Protein AF-A0A973W3F4-F1 (afdb_monomer_lite)

Structure (mmCIF, N/CA/C/O backbone):
data_AF-A0A973W3F4-F1
#
_entry.id   AF-A0A973W3F4-F1
#
loop_
_atom_site.group_PDB
_atom_site.id
_atom_site.type_symbol
_atom_site.label_atom_id
_atom_site.label_alt_id
_atom_site.label_comp_id
_atom_site.label_asym_id
_atom_site.label_entity_id
_atom_site.label_seq_id
_atom_site.pdbx_PDB_ins_code
_atom_site.Cartn_x
_atom_site.Cartn_y
_atom_site.Cartn_z
_atom_site.occupancy
_atom_site.B_iso_or_equiv
_atom_site.auth_seq_id
_atom_site.auth_comp_id
_atom_site.auth_asym_id
_atom_site.auth_atom_id
_atom_site.pdbx_PDB_model_num
ATOM 1 N N . MET A 1 1 ? 11.267 14.395 21.244 1.00 38.66 1 MET A N 1
ATOM 2 C CA . MET A 1 1 ? 10.637 13.075 21.033 1.00 38.66 1 MET A CA 1
ATOM 3 C C . MET A 1 1 ? 11.105 12.544 19.692 1.00 38.66 1 MET A C 1
ATOM 5 O O . MET A 1 1 ? 10.853 13.177 18.675 1.00 38.66 1 MET A O 1
ATOM 9 N N . THR A 1 2 ? 11.865 11.454 19.685 1.00 38.84 2 THR A N 1
ATOM 10 C CA . THR A 1 2 ? 12.251 10.754 18.456 1.00 38.84 2 THR A CA 1
ATOM 11 C C . THR A 1 2 ? 11.019 10.034 17.923 1.00 38.84 2 THR A C 1
ATOM 13 O O . THR A 1 2 ? 10.598 9.032 18.487 1.00 38.84 2 THR A O 1
ATOM 16 N N . SER A 1 3 ? 10.396 10.586 16.880 1.00 43.78 3 SER A N 1
ATOM 17 C CA . SER A 1 3 ? 9.290 9.931 16.178 1.00 43.78 3 SER A CA 1
ATOM 18 C C . SER A 1 3 ? 9.815 8.646 15.529 1.00 43.78 3 SER A C 1
ATOM 20 O O . SER A 1 3 ? 10.545 8.691 14.527 1.00 43.78 3 SER A O 1
ATOM 22 N N . GLU A 1 4 ? 9.477 7.511 16.145 1.00 57.16 4 GLU A N 1
ATOM 23 C CA . GLU A 1 4 ? 9.524 6.201 15.499 1.00 57.16 4 GLU A CA 1
ATOM 24 C C . GLU A 1 4 ? 8.616 6.212 14.263 1.00 57.16 4 GLU A C 1
ATOM 26 O O . GLU A 1 4 ? 7.648 6.978 14.183 1.00 57.16 4 GLU A O 1
ATOM 31 N N . ALA A 1 5 ? 8.962 5.387 13.273 1.00 58.72 5 ALA A N 1
ATOM 32 C CA . ALA A 1 5 ? 8.079 5.137 12.147 1.00 58.72 5 ALA A CA 1
ATOM 33 C C . ALA A 1 5 ? 6.786 4.505 12.684 1.00 58.72 5 ALA A C 1
ATOM 35 O O . ALA A 1 5 ? 6.847 3.573 13.488 1.00 58.72 5 ALA A O 1
ATOM 36 N N . PRO A 1 6 ? 5.615 5.004 12.277 1.00 63.16 6 PRO A N 1
ATOM 37 C CA . PRO A 1 6 ? 4.374 4.654 12.955 1.00 63.16 6 PRO A CA 1
ATOM 38 C C . PRO A 1 6 ? 3.785 3.315 12.463 1.00 63.16 6 PRO A C 1
ATOM 40 O O . PRO A 1 6 ? 2.779 2.833 12.977 1.00 63.16 6 PRO A O 1
ATOM 43 N N . ILE A 1 7 ? 4.449 2.704 11.477 1.00 71.50 7 ILE A N 1
ATOM 44 C CA . ILE A 1 7 ? 4.230 1.343 10.995 1.00 71.50 7 ILE A CA 1
ATOM 45 C C . ILE A 1 7 ? 5.590 0.662 11.063 1.00 71.50 7 ILE A C 1
ATOM 47 O O . ILE A 1 7 ? 6.565 1.186 10.519 1.00 71.50 7 ILE A O 1
ATOM 51 N N . LYS A 1 8 ? 5.665 -0.469 11.760 1.00 72.56 8 LYS A N 1
ATOM 52 C CA . LYS A 1 8 ? 6.925 -1.183 11.984 1.00 72.56 8 LYS A CA 1
ATOM 53 C C . LYS A 1 8 ? 6.739 -2.687 11.927 1.00 72.56 8 LYS A C 1
ATOM 55 O O . LYS A 1 8 ? 5.655 -3.194 12.197 1.00 72.56 8 LYS A O 1
ATOM 60 N N . TRP A 1 9 ? 7.812 -3.393 11.594 1.00 67.19 9 TRP A N 1
ATOM 61 C CA . TRP A 1 9 ? 7.864 -4.842 11.722 1.00 67.19 9 TRP A CA 1
ATOM 62 C C . TRP A 1 9 ? 8.151 -5.212 13.183 1.00 67.19 9 TRP A C 1
ATOM 64 O O . TRP A 1 9 ? 9.147 -4.760 13.747 1.00 67.19 9 TRP A O 1
ATOM 74 N N . GLY A 1 10 ? 7.264 -5.987 13.803 1.00 69.19 10 GLY A N 1
ATOM 75 C CA . GLY A 1 10 ? 7.420 -6.545 15.146 1.00 69.19 10 GLY A CA 1
ATOM 76 C C . GLY A 1 10 ? 7.483 -8.075 15.129 1.00 69.19 10 GLY A C 1
ATOM 77 O O . GLY A 1 10 ? 7.451 -8.701 14.070 1.00 69.19 10 GLY A O 1
ATOM 78 N N . ASP A 1 11 ? 7.531 -8.685 16.314 1.00 71.06 11 ASP A N 1
ATOM 79 C CA . ASP A 1 11 ? 7.747 -10.134 16.483 1.00 71.06 11 ASP A CA 1
ATOM 80 C C . ASP A 1 11 ? 6.671 -11.012 15.818 1.00 71.06 11 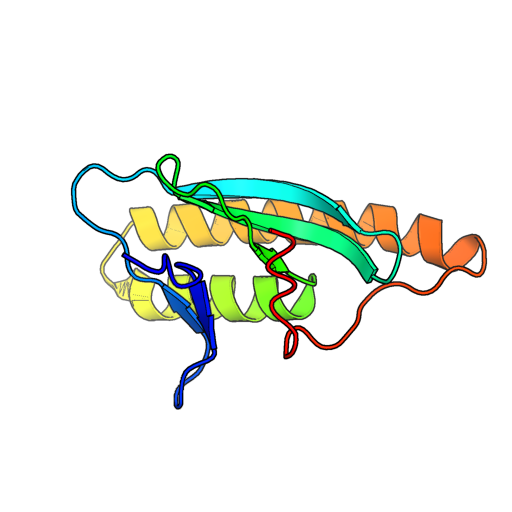ASP A C 1
ATOM 82 O O . ASP A 1 11 ? 6.937 -12.153 15.444 1.00 71.06 11 ASP A O 1
ATOM 86 N N . ALA A 1 12 ? 5.459 -10.477 15.640 1.00 63.25 12 ALA A N 1
ATOM 87 C CA . ALA A 1 12 ? 4.318 -11.168 15.037 1.00 63.25 12 ALA A CA 1
ATOM 88 C C . ALA A 1 12 ? 3.947 -10.650 13.630 1.00 63.25 12 ALA A C 1
ATOM 90 O O . ALA A 1 12 ? 2.912 -11.038 13.091 1.00 63.25 12 ALA A O 1
ATOM 91 N N . GLY A 1 13 ? 4.772 -9.783 13.030 1.00 67.00 13 GLY A N 1
ATOM 92 C CA . GLY A 1 13 ? 4.516 -9.156 11.729 1.00 67.00 13 GLY A CA 1
ATOM 93 C C . GLY A 1 13 ? 4.377 -7.637 11.809 1.00 67.00 13 GLY A C 1
ATOM 94 O O . GLY A 1 13 ? 4.877 -6.998 12.735 1.00 67.00 13 GLY A O 1
ATOM 95 N N . TRP A 1 14 ? 3.721 -7.036 10.815 1.00 71.56 14 TRP A N 1
ATOM 96 C CA . TRP A 1 14 ? 3.507 -5.590 10.776 1.00 71.56 14 TRP A CA 1
ATOM 97 C C . TRP A 1 14 ? 2.585 -5.124 11.904 1.00 71.56 14 TRP A C 1
ATOM 99 O O . TRP A 1 14 ? 1.467 -5.610 12.046 1.00 71.56 14 TRP A O 1
ATOM 109 N N . VAL A 1 15 ? 3.048 -4.139 12.668 1.00 69.75 15 VAL A N 1
ATOM 110 C CA . VAL A 1 15 ? 2.292 -3.480 13.732 1.00 69.75 15 VAL A CA 1
ATOM 111 C C . VAL A 1 15 ? 2.006 -2.045 13.311 1.00 69.75 15 VAL A C 1
ATOM 113 O O . VAL A 1 15 ? 2.920 -1.290 12.963 1.00 69.75 15 VAL A O 1
ATOM 116 N N . ILE A 1 16 ? 0.728 -1.674 13.365 1.00 74.50 16 ILE A N 1
ATOM 117 C CA . ILE A 1 16 ? 0.230 -0.336 13.048 1.00 74.50 16 ILE A CA 1
ATOM 118 C C . ILE A 1 16 ? -0.417 0.220 14.311 1.00 74.50 16 ILE A C 1
ATOM 120 O O . ILE A 1 16 ? -1.367 -0.361 14.830 1.00 74.50 16 ILE A O 1
ATOM 124 N N . HIS A 1 17 ? 0.103 1.337 14.813 1.00 70.94 17 HIS A N 1
ATOM 125 C CA . HIS A 1 17 ? -0.490 2.036 15.947 1.00 70.94 17 HIS A CA 1
ATOM 126 C C . HIS A 1 17 ? -1.162 3.317 15.456 1.00 70.94 17 HIS A C 1
ATOM 128 O O . HIS A 1 17 ? -0.486 4.181 14.903 1.00 70.94 17 HIS A O 1
ATOM 134 N N . ILE A 1 18 ? -2.481 3.420 15.644 1.00 72.81 18 ILE A N 1
ATOM 135 C CA . ILE A 1 18 ? -3.282 4.592 15.270 1.00 72.81 18 ILE A CA 1
ATOM 136 C C . ILE A 1 18 ? -3.747 5.274 16.557 1.00 72.81 18 ILE A C 1
ATOM 138 O O . ILE A 1 18 ? -4.529 4.692 17.310 1.00 72.81 18 ILE A O 1
ATOM 142 N N . GLU A 1 19 ? -3.282 6.494 16.822 1.00 71.56 19 GLU A N 1
ATOM 143 C CA . GLU A 1 19 ? -3.814 7.286 17.935 1.00 71.56 19 GLU A CA 1
ATOM 144 C C . GLU A 1 19 ? -5.162 7.928 17.551 1.00 71.56 19 GLU A C 1
ATOM 146 O O . GLU A 1 19 ? -5.378 8.257 16.378 1.00 71.56 19 GLU A O 1
ATOM 151 N N . PRO A 1 20 ? -6.077 8.163 18.513 1.00 75.69 20 PRO A N 1
ATOM 152 C CA . PRO A 1 20 ? -7.334 8.855 18.242 1.00 75.69 20 PRO A CA 1
ATOM 153 C C . PRO A 1 20 ? -7.127 10.208 17.543 1.00 75.69 20 PRO A C 1
ATOM 155 O O . PRO A 1 20 ? -6.305 11.019 17.967 1.00 75.69 20 PRO A O 1
ATOM 158 N N . GLY A 1 21 ? -7.903 10.463 16.485 1.00 75.62 21 GLY A N 1
ATOM 159 C CA . GLY A 1 21 ? -7.835 11.706 15.707 1.00 75.62 21 GLY A CA 1
ATOM 160 C C . GLY A 1 21 ? -6.736 11.745 14.640 1.00 75.62 21 GLY A C 1
ATOM 161 O O . GLY A 1 21 ? -6.577 12.772 13.982 1.00 75.62 21 GLY A O 1
ATOM 162 N N . GLN A 1 22 ? -5.986 10.657 14.445 1.00 75.94 22 GLN A N 1
ATOM 163 C CA . GLN A 1 22 ? -5.055 10.527 13.326 1.00 75.94 22 GLN A CA 1
ATOM 164 C C . GLN A 1 22 ? -5.737 9.900 12.111 1.00 75.94 22 GLN A C 1
ATOM 166 O O . GLN A 1 22 ? -6.501 8.945 12.228 1.00 75.94 22 GLN A O 1
ATOM 171 N N . GLU A 1 23 ? -5.411 10.413 10.928 1.00 80.50 23 GLU A N 1
ATOM 172 C CA . GLU A 1 23 ? -5.862 9.839 9.663 1.00 80.50 23 GLU A CA 1
ATOM 173 C C . GLU A 1 23 ? -4.735 9.006 9.068 1.00 80.50 23 GLU A C 1
ATOM 175 O O . GLU A 1 23 ? -3.591 9.466 8.999 1.00 80.50 23 GLU A O 1
ATOM 180 N N . LEU A 1 24 ? -5.046 7.791 8.622 1.00 81.44 24 LEU A N 1
ATOM 181 C CA . LEU A 1 24 ? -4.117 6.979 7.847 1.00 81.44 24 LEU A CA 1
ATOM 182 C C . LEU A 1 24 ? -4.302 7.284 6.357 1.00 81.44 24 LEU A C 1
ATOM 184 O O . LEU A 1 24 ? -5.361 7.049 5.784 1.00 81.44 24 LEU A O 1
ATOM 188 N N . VAL A 1 25 ? -3.247 7.787 5.729 1.00 83.81 25 VAL A N 1
ATOM 189 C CA . VAL A 1 25 ? -3.161 8.056 4.296 1.00 83.81 25 VAL A CA 1
ATOM 190 C C . VAL A 1 25 ? -2.561 6.840 3.597 1.00 83.81 25 VAL A C 1
ATOM 192 O O . VAL A 1 25 ? -1.468 6.387 3.951 1.00 83.81 25 VAL A O 1
ATOM 195 N N . CYS A 1 26 ? -3.264 6.355 2.574 1.00 89.62 26 CYS A N 1
ATOM 196 C CA . CYS A 1 26 ? -2.804 5.315 1.663 1.00 89.62 26 CYS A CA 1
ATOM 197 C C . CYS A 1 26 ? -2.534 5.916 0.279 1.00 89.62 26 CYS A C 1
ATOM 199 O O . CYS A 1 26 ? -3.329 6.703 -0.236 1.00 89.62 26 CYS A O 1
ATOM 201 N N . GLY A 1 27 ? -1.404 5.565 -0.325 1.00 91.44 27 GLY A N 1
ATOM 202 C CA . GLY A 1 27 ? -1.024 6.061 -1.640 1.00 91.44 27 GLY A CA 1
ATOM 203 C C . GLY A 1 27 ? 0.113 5.261 -2.250 1.00 91.44 27 GLY A C 1
ATOM 204 O O . GLY A 1 27 ? 0.311 4.089 -1.941 1.00 91.44 27 GLY A O 1
ATOM 205 N N . ARG A 1 28 ? 0.881 5.914 -3.120 1.00 91.25 28 ARG A N 1
ATOM 206 C CA . ARG A 1 28 ? 1.992 5.304 -3.851 1.00 91.25 28 ARG A CA 1
ATOM 207 C C . ARG A 1 28 ? 3.113 6.301 -4.079 1.00 91.25 28 ARG A C 1
ATOM 209 O O . ARG A 1 28 ? 2.871 7.507 -4.138 1.00 91.25 28 ARG A O 1
ATOM 216 N N . VAL A 1 29 ? 4.321 5.790 -4.249 1.00 89.94 29 VAL A N 1
ATOM 217 C CA . VAL A 1 29 ? 5.501 6.581 -4.590 1.00 89.94 29 VAL A CA 1
ATOM 218 C C . VAL A 1 29 ? 6.456 5.773 -5.447 1.00 89.94 29 VAL A C 1
ATOM 220 O O . VAL A 1 29 ? 6.484 4.554 -5.369 1.00 89.94 29 VAL A O 1
ATOM 223 N N . PHE A 1 30 ? 7.245 6.462 -6.256 1.00 89.00 30 PHE A N 1
ATOM 224 C CA . PHE A 1 30 ? 8.436 5.905 -6.860 1.00 89.00 30 PHE A CA 1
ATOM 225 C C . PHE A 1 30 ? 9.631 5.999 -5.899 1.00 89.00 30 PHE A C 1
ATOM 227 O O . PHE A 1 30 ? 9.912 7.065 -5.351 1.00 89.00 30 PHE A O 1
ATOM 234 N N . ASP A 1 31 ? 10.325 4.883 -5.726 1.00 86.06 31 ASP A N 1
ATOM 235 C CA . ASP A 1 31 ? 11.601 4.732 -5.040 1.00 86.06 31 ASP A CA 1
ATOM 236 C C . ASP A 1 31 ? 12.638 4.281 -6.076 1.00 86.06 31 ASP A C 1
ATOM 238 O O . ASP A 1 31 ? 12.440 3.293 -6.780 1.00 86.06 31 ASP A O 1
ATOM 242 N N . GLU A 1 32 ? 13.748 5.004 -6.200 1.00 80.88 32 GLU A N 1
ATOM 243 C CA . GLU A 1 32 ? 14.733 4.749 -7.261 1.00 80.88 32 GLU A CA 1
ATOM 244 C C . GLU A 1 32 ? 15.413 3.375 -7.158 1.00 80.88 32 GLU A C 1
ATOM 246 O O . GLU A 1 32 ? 15.899 2.856 -8.164 1.00 80.88 32 GLU A O 1
ATOM 251 N N . LEU A 1 33 ? 15.450 2.782 -5.962 1.00 80.38 33 LEU A N 1
ATOM 252 C CA . LEU A 1 33 ? 16.075 1.485 -5.709 1.00 80.38 33 LEU A CA 1
ATOM 253 C C . LEU A 1 33 ? 15.075 0.332 -5.818 1.00 80.38 33 LEU A C 1
ATOM 255 O O . LEU A 1 33 ? 15.471 -0.779 -6.169 1.00 80.38 33 LEU A O 1
ATOM 259 N N . ARG A 1 34 ? 13.803 0.587 -5.495 1.00 81.19 34 ARG A N 1
ATOM 260 C CA . ARG A 1 34 ? 12.762 -0.445 -5.347 1.00 81.19 34 ARG A CA 1
ATOM 261 C C . ARG A 1 34 ? 11.646 -0.369 -6.391 1.00 81.19 34 ARG A C 1
ATOM 263 O O . ARG A 1 34 ? 10.825 -1.280 -6.467 1.00 81.19 34 ARG A O 1
ATOM 270 N N . GLY A 1 35 ? 11.607 0.685 -7.201 1.00 88.62 35 GLY A N 1
ATOM 271 C CA . GLY A 1 35 ? 10.520 0.958 -8.136 1.00 88.62 35 GLY A CA 1
ATOM 272 C C . GLY A 1 35 ? 9.311 1.607 -7.456 1.00 88.62 35 GLY A C 1
ATOM 273 O O . GLY A 1 35 ? 9.431 2.353 -6.487 1.00 88.62 35 GLY A O 1
ATOM 274 N N . TYR A 1 36 ? 8.119 1.364 -7.986 1.00 92.38 36 TYR A N 1
ATOM 275 C CA . TYR A 1 36 ? 6.873 1.869 -7.422 1.00 92.38 36 TYR A CA 1
ATOM 276 C C . TYR A 1 36 ? 6.467 1.070 -6.176 1.00 92.38 36 TYR A C 1
ATOM 278 O O . TYR A 1 36 ? 6.305 -0.149 -6.217 1.00 92.38 36 TYR A O 1
ATOM 286 N N . CYS A 1 37 ? 6.268 1.791 -5.078 1.00 91.56 37 CYS A N 1
ATOM 287 C CA . CYS A 1 37 ? 5.965 1.289 -3.745 1.00 91.56 37 CYS A CA 1
ATOM 288 C C . CYS A 1 37 ? 4.622 1.841 -3.249 1.00 91.56 37 CYS A C 1
ATOM 290 O O . CYS A 1 37 ? 4.213 2.951 -3.606 1.00 91.56 37 CYS A O 1
ATOM 292 N N . VAL A 1 38 ? 3.968 1.099 -2.356 1.00 91.88 38 VAL A N 1
ATOM 293 C CA . VAL A 1 38 ? 2.781 1.565 -1.630 1.00 91.88 38 VAL A CA 1
ATOM 294 C C . VAL A 1 38 ? 3.229 2.445 -0.469 1.00 91.88 38 VAL A C 1
ATOM 296 O O . VAL A 1 38 ? 4.188 2.130 0.231 1.00 91.88 38 VAL A O 1
ATOM 299 N N . VAL A 1 39 ? 2.531 3.555 -0.243 1.00 89.62 39 VAL A N 1
ATOM 300 C CA . VAL A 1 39 ? 2.792 4.443 0.892 1.00 89.62 39 VAL A CA 1
ATOM 301 C C . VAL A 1 39 ? 1.681 4.310 1.913 1.00 89.62 39 VAL A C 1
ATOM 303 O O . VAL A 1 39 ? 0.511 4.494 1.582 1.00 89.62 39 VAL A O 1
ATOM 306 N N . LEU A 1 40 ? 2.069 4.067 3.163 1.00 86.25 40 LEU A N 1
ATOM 307 C CA . LEU A 1 40 ? 1.195 4.190 4.325 1.00 86.25 40 LEU A CA 1
ATOM 308 C C . LEU A 1 40 ? 1.784 5.201 5.310 1.00 86.25 40 LEU A C 1
ATOM 310 O O . LEU A 1 40 ? 2.933 5.076 5.751 1.00 86.25 40 LEU A O 1
ATOM 314 N N . LYS A 1 41 ? 1.003 6.232 5.640 1.00 82.56 41 LYS A N 1
ATOM 315 C CA . LYS A 1 41 ? 1.461 7.374 6.439 1.00 82.56 41 LYS A CA 1
ATOM 316 C C . LYS A 1 41 ? 0.324 7.949 7.280 1.00 82.56 41 LYS A C 1
ATOM 318 O O . LYS A 1 41 ? -0.750 8.175 6.750 1.00 82.56 41 LYS A O 1
ATOM 323 N N . PHE A 1 42 ? 0.570 8.296 8.543 1.00 80.69 42 PHE A N 1
ATOM 324 C CA . PHE A 1 42 ? -0.387 9.121 9.291 1.00 80.69 42 PHE A CA 1
ATOM 325 C C . PHE A 1 42 ? -0.288 10.593 8.898 1.00 80.69 42 PHE A C 1
ATOM 327 O O . PHE A 1 42 ? 0.819 11.104 8.711 1.00 80.69 42 PHE A O 1
ATOM 334 N N . SER A 1 43 ? -1.423 11.290 8.835 1.00 74.12 43 SER A N 1
ATOM 335 C CA . SER A 1 43 ? -1.506 12.720 8.500 1.00 74.12 43 SER A CA 1
ATOM 336 C C . SER A 1 43 ? -0.601 13.596 9.375 1.00 74.12 43 SER A C 1
ATOM 338 O O . SER A 1 43 ? -0.022 14.573 8.901 1.00 74.12 43 SER A O 1
ATOM 340 N N . THR A 1 44 ? -0.406 13.201 10.632 1.00 73.12 44 THR A N 1
ATOM 341 C CA . THR A 1 44 ? 0.446 13.878 11.620 1.00 73.12 44 THR A CA 1
ATOM 342 C C . THR A 1 44 ? 1.930 13.516 11.510 1.00 73.12 44 THR A C 1
ATOM 344 O O . THR A 1 44 ? 2.782 14.214 12.067 1.00 73.12 44 THR A O 1
ATOM 347 N N . SER A 1 45 ? 2.278 12.435 10.805 1.00 72.81 45 SER A N 1
ATOM 348 C CA . SER A 1 45 ? 3.661 11.981 10.701 1.00 72.81 45 SER A CA 1
ATOM 349 C C . SER A 1 45 ? 4.449 12.830 9.706 1.00 72.81 45 SER A C 1
ATOM 351 O O . SER A 1 45 ? 3.994 13.134 8.604 1.00 72.81 45 SER A O 1
ATOM 353 N N . ARG A 1 46 ? 5.684 13.198 10.060 1.00 68.69 46 ARG A N 1
ATOM 354 C CA . ARG A 1 46 ? 6.623 13.805 9.098 1.00 68.69 46 ARG A CA 1
ATOM 355 C C . ARG A 1 46 ? 7.264 12.754 8.196 1.00 68.69 46 ARG A C 1
ATOM 357 O O . ARG A 1 46 ? 7.552 13.044 7.041 1.00 68.69 46 ARG A O 1
ATOM 364 N N . LYS A 1 47 ? 7.431 11.537 8.718 1.00 67.75 47 LYS A N 1
ATOM 365 C CA . LYS A 1 47 ? 8.003 10.397 8.002 1.00 67.75 47 LYS A CA 1
ATOM 366 C C . LYS A 1 47 ? 6.914 9.646 7.241 1.00 67.75 47 LYS A C 1
ATOM 368 O O . LYS A 1 47 ? 5.721 9.803 7.489 1.00 67.75 47 LYS A O 1
ATOM 373 N N . TRP A 1 48 ? 7.345 8.837 6.295 1.00 68.31 48 TRP A N 1
ATOM 374 C CA . TRP A 1 48 ? 6.503 8.054 5.409 1.00 68.31 48 TRP A CA 1
ATOM 375 C C . TRP A 1 48 ? 7.127 6.676 5.248 1.00 68.31 48 TRP A C 1
ATOM 377 O O . TRP A 1 48 ? 8.351 6.555 5.260 1.00 68.31 48 TRP A O 1
ATOM 387 N N . ASN A 1 49 ? 6.288 5.649 5.138 1.00 74.56 49 ASN A N 1
ATOM 388 C CA . ASN A 1 49 ? 6.746 4.291 4.881 1.00 74.56 49 ASN A CA 1
ATOM 389 C C . ASN A 1 49 ? 6.468 3.980 3.416 1.00 74.56 49 ASN A C 1
ATOM 391 O O . ASN A 1 49 ? 5.307 3.836 3.037 1.00 74.56 49 ASN A O 1
ATOM 395 N N . ALA A 1 50 ? 7.525 3.920 2.607 1.00 83.06 50 ALA A N 1
ATOM 396 C CA . ALA A 1 50 ? 7.469 3.333 1.276 1.00 83.06 50 ALA A CA 1
ATOM 397 C C . ALA A 1 50 ? 7.676 1.823 1.424 1.00 83.06 50 ALA A C 1
ATOM 399 O O . ALA A 1 50 ? 8.752 1.379 1.833 1.00 83.06 50 ALA A O 1
ATOM 400 N N . LEU A 1 51 ? 6.619 1.070 1.152 1.00 86.69 51 LEU A N 1
ATOM 401 C CA . LEU A 1 51 ? 6.526 -0.373 1.316 1.00 86.6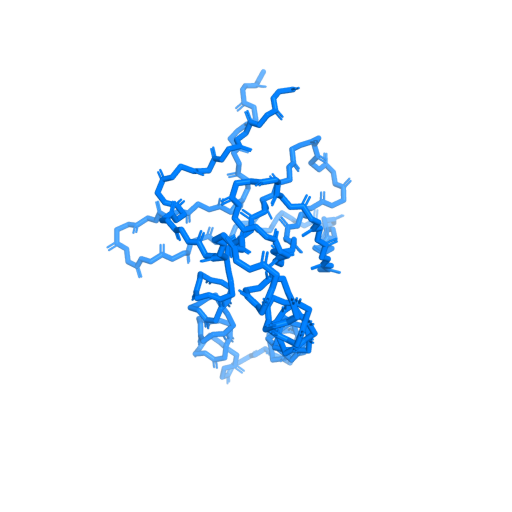9 51 LEU A CA 1
ATOM 402 C C . LEU A 1 51 ? 6.536 -1.024 -0.061 1.00 86.69 51 LEU A C 1
ATOM 404 O O . LEU A 1 51 ? 5.805 -0.584 -0.955 1.00 86.69 51 LEU A O 1
ATOM 408 N N . THR A 1 52 ? 7.305 -2.096 -0.231 1.00 88.88 52 THR A N 1
ATOM 409 C CA . THR A 1 52 ? 7.140 -2.925 -1.429 1.00 88.88 52 THR A CA 1
ATOM 410 C C . THR A 1 52 ? 5.724 -3.500 -1.508 1.00 88.88 52 THR A C 1
ATOM 412 O O . THR A 1 52 ? 4.981 -3.550 -0.520 1.00 88.88 52 THR A O 1
ATOM 415 N N . THR A 1 53 ? 5.334 -3.951 -2.698 1.00 91.38 53 THR A N 1
ATOM 416 C CA . THR A 1 53 ? 4.032 -4.588 -2.927 1.00 91.38 53 THR A CA 1
ATOM 417 C C . THR A 1 53 ? 3.844 -5.831 -2.050 1.00 91.38 53 THR A C 1
ATOM 419 O O . THR A 1 53 ? 2.742 -6.053 -1.548 1.00 91.38 53 THR A O 1
ATOM 422 N N . ASP A 1 54 ? 4.913 -6.575 -1.752 1.00 88.94 54 ASP A N 1
ATOM 423 C CA . ASP A 1 54 ? 4.881 -7.748 -0.868 1.00 88.94 54 ASP A CA 1
ATOM 424 C C . ASP A 1 54 ? 4.646 -7.386 0.609 1.00 88.94 54 ASP A C 1
ATOM 426 O O . ASP A 1 54 ? 3.827 -8.017 1.295 1.00 88.94 54 ASP A O 1
ATOM 430 N N . ALA A 1 55 ? 5.307 -6.339 1.118 1.00 86.69 55 ALA A N 1
ATOM 431 C CA . ALA A 1 55 ? 5.035 -5.856 2.471 1.00 86.69 55 ALA A CA 1
ATOM 432 C C . ALA A 1 55 ? 3.626 -5.289 2.600 1.00 86.69 55 ALA A C 1
ATOM 434 O O . ALA A 1 55 ? 2.918 -5.615 3.556 1.00 86.69 55 ALA A O 1
ATOM 435 N N . ALA A 1 56 ? 3.195 -4.488 1.626 1.00 90.12 56 ALA A N 1
ATOM 436 C CA . ALA A 1 56 ? 1.844 -3.949 1.595 1.00 90.12 56 ALA A CA 1
ATOM 437 C C . ALA A 1 56 ? 0.795 -5.074 1.580 1.00 90.12 56 ALA A C 1
ATOM 439 O O . ALA A 1 56 ? -0.193 -5.004 2.311 1.00 90.12 56 ALA A O 1
ATOM 440 N N . ARG A 1 57 ? 1.043 -6.163 0.837 1.00 91.81 57 ARG A N 1
ATOM 441 C CA . ARG A 1 57 ? 0.171 -7.348 0.800 1.00 91.81 57 ARG A CA 1
ATOM 442 C C . ARG A 1 57 ? 0.072 -8.032 2.161 1.00 91.81 57 ARG A C 1
ATOM 444 O O . ARG A 1 57 ? -1.015 -8.433 2.579 1.00 91.81 57 ARG A O 1
ATOM 451 N N . SER A 1 58 ? 1.188 -8.127 2.879 1.00 88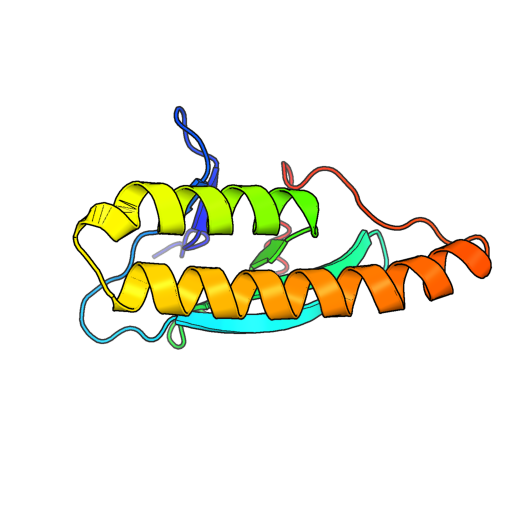.38 58 SER A N 1
ATOM 452 C CA . SER A 1 58 ? 1.211 -8.657 4.248 1.00 88.38 58 SER A CA 1
ATOM 453 C C . SER A 1 58 ? 0.392 -7.792 5.213 1.00 88.38 58 SER A C 1
ATOM 455 O O . SER A 1 58 ? -0.333 -8.331 6.048 1.00 88.38 58 SER A O 1
ATOM 457 N N . ILE A 1 59 ? 0.445 -6.464 5.066 1.00 87.62 59 ILE A N 1
ATOM 458 C CA . ILE A 1 59 ? -0.358 -5.524 5.863 1.00 87.62 59 ILE A CA 1
ATOM 459 C C . ILE A 1 59 ? -1.850 -5.643 5.535 1.00 87.62 59 ILE A C 1
ATOM 461 O O . ILE A 1 59 ? -2.660 -5.764 6.451 1.00 87.62 59 ILE A O 1
ATOM 465 N N . ALA A 1 60 ? -2.230 -5.666 4.254 1.00 90.75 60 ALA A N 1
ATOM 466 C CA . ALA A 1 60 ? -3.625 -5.852 3.847 1.00 90.75 60 ALA A CA 1
ATOM 467 C C . ALA A 1 60 ? -4.208 -7.157 4.413 1.00 90.75 60 ALA A C 1
ATOM 469 O O . ALA A 1 60 ? -5.322 -7.181 4.939 1.00 90.75 60 ALA A O 1
ATOM 470 N N . LYS A 1 61 ? -3.418 -8.239 4.396 1.00 90.06 61 LYS A N 1
ATOM 471 C CA . LYS A 1 61 ? -3.797 -9.515 5.011 1.00 90.06 61 LYS A CA 1
ATOM 472 C C . LYS A 1 61 ? -4.028 -9.388 6.521 1.00 90.06 61 LYS A C 1
ATOM 474 O O . LYS A 1 61 ? -4.982 -9.982 7.018 1.00 90.06 61 LYS A O 1
ATOM 479 N N . ALA A 1 62 ? -3.194 -8.628 7.235 1.00 85.31 62 ALA A N 1
ATOM 480 C CA . ALA A 1 62 ? -3.375 -8.367 8.664 1.00 85.31 62 ALA A CA 1
ATOM 481 C C . ALA A 1 62 ? -4.674 -7.588 8.931 1.00 85.31 62 ALA A C 1
ATOM 483 O O . ALA A 1 62 ? -5.497 -8.041 9.722 1.00 85.31 62 ALA A O 1
ATOM 484 N N . PHE A 1 63 ? -4.936 -6.513 8.177 1.00 85.44 63 PHE A N 1
ATOM 485 C CA . PHE A 1 63 ? -6.196 -5.762 8.267 1.00 85.44 63 PHE A CA 1
ATOM 486 C C . PHE A 1 63 ? -7.428 -6.633 7.997 1.00 85.44 63 PHE A C 1
ATOM 488 O O . PHE A 1 63 ? -8.432 -6.505 8.692 1.00 85.44 63 PHE A O 1
ATOM 495 N N . ARG A 1 64 ? -7.371 -7.559 7.029 1.00 87.62 64 ARG A N 1
ATOM 496 C CA . ARG A 1 64 ? -8.477 -8.503 6.779 1.00 87.62 64 ARG A CA 1
ATOM 497 C C . ARG A 1 64 ? -8.646 -9.535 7.893 1.00 87.62 64 ARG A C 1
ATOM 499 O O . ARG A 1 64 ? -9.774 -9.939 8.168 1.00 87.62 64 ARG A O 1
ATOM 506 N N . ALA A 1 65 ? -7.552 -9.989 8.504 1.00 83.44 65 ALA A N 1
ATOM 507 C CA . ALA A 1 65 ? -7.599 -10.933 9.617 1.00 83.44 65 ALA A CA 1
ATOM 508 C C . ALA A 1 65 ? -8.222 -10.295 10.870 1.00 83.44 65 ALA A C 1
ATOM 510 O O . ALA A 1 65 ? -9.087 -10.916 11.495 1.00 83.44 65 ALA A O 1
ATOM 511 N N . ASP A 1 66 ? -7.851 -9.046 11.164 1.00 70.75 66 ASP A N 1
ATOM 512 C CA . ASP A 1 66 ? -8.410 -8.236 12.254 1.00 70.75 66 ASP A CA 1
ATOM 513 C C . ASP A 1 66 ? -9.834 -7.737 11.935 1.00 70.75 66 ASP A C 1
ATOM 515 O O . ASP A 1 66 ? -10.677 -7.596 12.822 1.00 70.75 66 ASP A O 1
ATOM 519 N N . GLY A 1 67 ? -10.146 -7.544 10.650 1.00 60.25 67 GLY A N 1
ATOM 520 C CA . GLY A 1 67 ? -11.412 -7.022 10.125 1.00 60.25 67 GLY A CA 1
ATOM 521 C C . GLY A 1 67 ? -12.644 -7.903 10.336 1.00 60.25 67 GLY A C 1
ATOM 522 O O . GLY A 1 67 ? -13.741 -7.508 9.952 1.00 60.25 67 GLY A O 1
ATOM 523 N N . LYS A 1 68 ? -12.530 -9.055 11.013 1.00 61.66 68 LYS A N 1
ATOM 524 C CA . LYS A 1 68 ? -13.705 -9.832 11.456 1.00 61.66 68 LYS A CA 1
ATOM 525 C C . LYS A 1 68 ? -14.619 -9.061 12.427 1.00 61.66 68 LYS A C 1
ATOM 527 O O . LYS A 1 68 ? -15.714 -9.541 12.705 1.00 61.66 68 LYS A O 1
ATOM 532 N N . GLY A 1 69 ? -14.194 -7.892 12.922 1.00 60.78 69 GLY A N 1
ATOM 533 C CA . GLY A 1 69 ? -15.004 -6.997 13.756 1.00 60.78 69 GLY A CA 1
ATOM 534 C C . GLY A 1 69 ? -14.941 -5.505 13.400 1.00 60.78 69 GLY A C 1
ATOM 535 O O . GLY A 1 69 ? -15.374 -4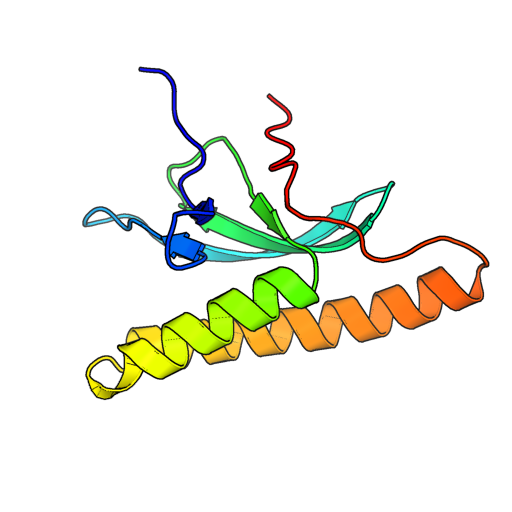.699 14.218 1.00 60.78 69 GLY A O 1
ATOM 536 N N . SER A 1 70 ? -14.394 -5.113 12.239 1.00 79.31 70 SER A N 1
ATOM 537 C CA . SER A 1 70 ? -14.256 -3.696 11.854 1.00 79.31 70 SER A CA 1
ATOM 538 C C . SER A 1 70 ? -14.370 -3.492 10.340 1.00 79.31 70 SER A C 1
ATOM 540 O O . SER A 1 70 ? -13.499 -3.921 9.581 1.00 79.31 70 SER A O 1
ATOM 542 N N . ASP A 1 71 ? -15.420 -2.784 9.916 1.00 84.25 71 ASP A N 1
ATOM 543 C CA . ASP A 1 71 ? -15.637 -2.406 8.513 1.00 84.25 71 ASP A CA 1
ATOM 544 C C . ASP A 1 71 ? -14.539 -1.461 7.999 1.00 84.25 71 ASP A C 1
ATOM 546 O O . ASP A 1 71 ? -14.097 -1.590 6.858 1.00 84.25 71 ASP A O 1
ATOM 550 N N . ASP A 1 72 ? -14.023 -0.575 8.857 1.00 82.75 72 ASP A N 1
ATOM 551 C CA . ASP A 1 72 ? -12.926 0.339 8.517 1.00 82.75 72 ASP A CA 1
ATOM 552 C C . ASP A 1 72 ? -11.632 -0.420 8.194 1.00 82.75 72 ASP A C 1
ATOM 554 O O . ASP A 1 72 ? -10.917 -0.070 7.252 1.00 82.75 72 ASP A O 1
ATOM 558 N N . ALA A 1 73 ? -11.339 -1.497 8.931 1.00 83.25 73 ALA A N 1
ATOM 559 C CA . ALA A 1 73 ? -10.183 -2.347 8.655 1.00 83.25 73 ALA A CA 1
ATOM 560 C C . ALA A 1 73 ? -10.318 -3.055 7.296 1.00 83.25 73 ALA A C 1
ATOM 562 O O . ALA A 1 73 ? -9.354 -3.122 6.530 1.00 83.25 73 ALA A O 1
ATOM 563 N N . LEU A 1 74 ? -11.520 -3.535 6.959 1.00 88.44 74 LEU A N 1
ATOM 564 C CA . LEU A 1 74 ? -11.800 -4.139 5.653 1.00 88.44 74 LEU A CA 1
ATOM 565 C C . LEU A 1 74 ? -11.702 -3.117 4.513 1.00 88.44 74 LEU A C 1
ATOM 567 O O . LEU A 1 74 ? -11.121 -3.429 3.471 1.00 88.44 74 LEU A O 1
ATOM 571 N N . ALA A 1 75 ? -12.222 -1.904 4.712 1.00 88.81 75 ALA A N 1
ATOM 572 C CA . ALA A 1 75 ? -12.120 -0.817 3.743 1.00 88.81 75 ALA A CA 1
ATOM 573 C C . ALA A 1 75 ? -10.656 -0.414 3.506 1.00 88.81 75 ALA A C 1
ATOM 575 O O . ALA A 1 75 ? -10.224 -0.293 2.360 1.00 88.81 75 ALA A O 1
ATOM 576 N N . MET A 1 76 ? -9.863 -0.288 4.575 1.00 87.94 76 MET A N 1
ATOM 577 C CA . MET A 1 76 ? -8.436 0.018 4.475 1.00 87.94 76 MET A CA 1
ATOM 578 C C . MET A 1 76 ? -7.659 -1.086 3.749 1.00 87.94 76 MET A C 1
ATOM 580 O O . MET A 1 76 ? -6.815 -0.783 2.907 1.00 87.94 76 MET A O 1
ATOM 584 N N . ALA A 1 77 ? -7.961 -2.363 4.013 1.00 91.50 77 ALA A N 1
ATOM 585 C CA . ALA A 1 77 ? -7.361 -3.467 3.265 1.00 91.50 77 ALA A CA 1
ATOM 586 C C . ALA A 1 77 ? -7.643 -3.361 1.759 1.00 91.50 77 ALA A C 1
ATOM 588 O O . ALA A 1 77 ? -6.723 -3.532 0.962 1.00 91.50 77 ALA A O 1
ATOM 589 N N . GLY A 1 78 ? -8.882 -3.027 1.378 1.00 93.62 78 GLY A N 1
ATOM 590 C CA . GLY A 1 78 ? -9.255 -2.801 -0.020 1.00 93.62 78 GLY A CA 1
ATOM 591 C C . GLY A 1 78 ? -8.458 -1.665 -0.668 1.00 93.62 78 GLY A C 1
ATOM 592 O O . GLY A 1 78 ? -7.883 -1.853 -1.737 1.00 93.62 78 GLY A O 1
ATOM 593 N N . LEU A 1 79 ? -8.328 -0.519 0.010 1.00 93.81 79 LEU A N 1
ATOM 594 C CA . LEU A 1 79 ? -7.531 0.612 -0.488 1.00 93.81 79 LEU A CA 1
ATOM 595 C C . LEU A 1 79 ? -6.058 0.240 -0.704 1.00 93.81 79 LEU A C 1
ATOM 597 O O . LEU A 1 79 ? -5.451 0.647 -1.695 1.00 93.81 79 LEU A O 1
ATOM 601 N N . ILE A 1 80 ? -5.480 -0.543 0.211 1.00 93.62 80 ILE A N 1
ATOM 602 C CA . ILE A 1 80 ? -4.099 -1.022 0.089 1.00 93.62 80 ILE A CA 1
ATOM 603 C C . ILE A 1 80 ? -3.958 -1.945 -1.123 1.00 93.62 80 ILE A C 1
ATOM 605 O O . ILE A 1 80 ? -3.020 -1.784 -1.901 1.00 93.62 80 ILE A O 1
ATOM 609 N N . GLU A 1 81 ? -4.884 -2.886 -1.305 1.00 96.00 81 GLU A N 1
ATOM 610 C CA . GLU A 1 81 ? -4.892 -3.818 -2.438 1.00 96.00 81 GLU A CA 1
ATOM 611 C C . GLU A 1 81 ? -4.983 -3.086 -3.784 1.00 96.00 81 GLU A C 1
ATOM 613 O O . GLU A 1 81 ? -4.208 -3.387 -4.692 1.00 96.00 81 GLU A O 1
ATOM 618 N N . GLU A 1 82 ? -5.819 -2.051 -3.889 1.00 96.44 82 GLU A N 1
ATOM 619 C CA . GLU A 1 82 ? -5.888 -1.203 -5.085 1.00 96.44 82 GLU A CA 1
ATOM 620 C C . GLU A 1 82 ? -4.547 -0.514 -5.395 1.00 96.44 82 GLU A C 1
ATOM 622 O O . GLU A 1 82 ? -4.134 -0.430 -6.558 1.00 96.44 82 GLU A O 1
ATOM 627 N N . GLN A 1 83 ? -3.834 -0.025 -4.370 1.00 96.06 83 GLN A N 1
ATOM 628 C CA . GLN A 1 83 ? -2.508 0.568 -4.575 1.00 96.06 83 GLN A CA 1
ATOM 629 C C . GLN A 1 83 ? -1.459 -0.478 -4.965 1.00 96.06 83 GLN A C 1
ATOM 631 O O . GLN A 1 83 ? -0.605 -0.173 -5.800 1.00 96.06 83 GLN A O 1
ATOM 636 N N . ILE A 1 84 ? -1.523 -1.692 -4.405 1.00 95.88 84 ILE A N 1
ATOM 637 C CA . ILE A 1 84 ? -0.637 -2.806 -4.773 1.00 95.88 84 ILE A CA 1
ATOM 638 C C . ILE A 1 84 ? -0.777 -3.107 -6.261 1.00 95.88 84 ILE A C 1
ATOM 640 O O . ILE A 1 84 ? 0.215 -3.031 -6.982 1.00 95.88 84 ILE A O 1
ATOM 644 N N . GLU A 1 85 ? -1.997 -3.365 -6.737 1.00 96.50 85 GLU A N 1
ATOM 645 C CA . GLU A 1 85 ? -2.244 -3.686 -8.147 1.00 96.50 85 GLU A CA 1
ATOM 646 C C . GLU A 1 85 ? -1.744 -2.577 -9.078 1.00 96.50 85 GLU A C 1
ATOM 648 O O . GLU A 1 85 ? -1.187 -2.833 -10.149 1.00 96.50 85 GLU A O 1
ATOM 653 N N . PHE A 1 86 ? -1.918 -1.317 -8.674 1.00 95.56 86 PHE A N 1
ATOM 654 C CA . PHE A 1 86 ? -1.421 -0.186 -9.443 1.00 95.56 86 PHE A CA 1
ATOM 655 C C . PHE A 1 86 ? 0.112 -0.163 -9.513 1.00 95.56 86 PHE A C 1
ATOM 657 O O . PHE A 1 86 ? 0.666 0.032 -10.598 1.00 95.56 86 PHE A O 1
ATOM 664 N N . CYS A 1 87 ? 0.795 -0.365 -8.384 1.00 95.06 87 CYS A N 1
ATOM 665 C CA . CYS A 1 87 ? 2.256 -0.394 -8.326 1.00 95.06 87 CYS A CA 1
ATOM 666 C C . CYS A 1 87 ? 2.827 -1.579 -9.111 1.00 95.06 87 CYS A C 1
ATOM 668 O O . CYS A 1 87 ? 3.778 -1.388 -9.859 1.00 95.06 87 CYS A O 1
ATOM 670 N N . GLU A 1 88 ? 2.215 -2.765 -9.028 1.00 94.94 88 GLU A N 1
ATOM 671 C CA . GLU A 1 88 ? 2.634 -3.956 -9.781 1.00 94.94 88 GLU A CA 1
ATOM 672 C C . GLU A 1 88 ? 2.566 -3.728 -11.296 1.00 94.94 88 GLU A C 1
ATOM 674 O O . GLU A 1 88 ? 3.509 -4.063 -12.012 1.00 94.94 88 GLU A O 1
ATOM 679 N N . ARG A 1 89 ? 1.509 -3.072 -11.798 1.00 94.69 89 ARG A N 1
ATOM 680 C CA . ARG A 1 89 ? 1.423 -2.706 -13.225 1.00 94.69 89 ARG A CA 1
ATOM 681 C C . ARG A 1 89 ? 2.539 -1.758 -13.660 1.00 94.69 89 ARG A C 1
ATOM 683 O O . ARG A 1 89 ? 3.077 -1.917 -14.754 1.00 94.69 89 ARG A O 1
ATOM 690 N N . LEU A 1 90 ? 2.875 -0.764 -12.837 1.00 93.69 90 LEU A N 1
ATOM 691 C CA . LEU A 1 90 ? 3.963 0.165 -13.151 1.00 93.69 90 LEU A CA 1
ATOM 692 C C . LEU A 1 90 ? 5.338 -0.503 -13.040 1.00 93.69 90 LEU A C 1
ATOM 694 O O . LEU A 1 90 ? 6.200 -0.262 -13.885 1.00 93.69 90 LEU A O 1
ATOM 698 N N . ASN A 1 91 ? 5.521 -1.379 -12.053 1.00 93.38 91 ASN A N 1
ATOM 699 C CA . ASN A 1 91 ? 6.747 -2.146 -11.863 1.00 93.38 91 ASN A CA 1
ATOM 700 C C . ASN A 1 91 ? 6.994 -3.127 -13.004 1.00 93.38 91 ASN A C 1
ATOM 702 O O . ASN A 1 91 ? 8.120 -3.197 -13.473 1.00 93.38 91 ASN A O 1
ATOM 706 N N . ALA A 1 92 ? 5.965 -3.779 -13.547 1.00 90.69 92 ALA A N 1
ATOM 707 C CA . ALA A 1 92 ? 6.122 -4.619 -14.734 1.00 90.69 92 ALA A CA 1
ATOM 708 C C . ALA A 1 92 ? 6.692 -3.830 -15.933 1.00 90.69 92 ALA A C 1
ATOM 710 O O . ALA A 1 92 ? 7.552 -4.319 -16.667 1.00 90.69 92 ALA A O 1
ATOM 711 N N . GLY A 1 93 ? 6.254 -2.578 -16.118 1.00 89.50 93 GLY A N 1
ATOM 712 C CA . GLY A 1 93 ? 6.823 -1.680 -17.127 1.00 89.50 93 GLY A CA 1
ATOM 713 C C . GLY A 1 93 ? 8.259 -1.255 -16.806 1.00 89.50 93 GLY A C 1
ATOM 714 O O . GLY A 1 93 ? 9.098 -1.187 -17.700 1.00 89.50 93 GLY A O 1
ATOM 715 N N . TRP A 1 94 ? 8.555 -1.001 -15.532 1.00 88.19 94 TRP A N 1
ATOM 716 C CA . TRP A 1 94 ? 9.895 -0.652 -15.056 1.00 88.19 94 TRP A CA 1
ATOM 717 C C . TRP A 1 94 ? 10.902 -1.794 -15.253 1.00 88.19 94 TRP A C 1
ATOM 719 O O . TRP A 1 94 ? 11.996 -1.582 -15.778 1.00 88.19 94 TRP A O 1
ATOM 729 N N . GLU A 1 95 ? 10.501 -3.020 -14.930 1.00 87.62 95 GLU A N 1
ATOM 730 C CA . GLU A 1 95 ? 11.286 -4.24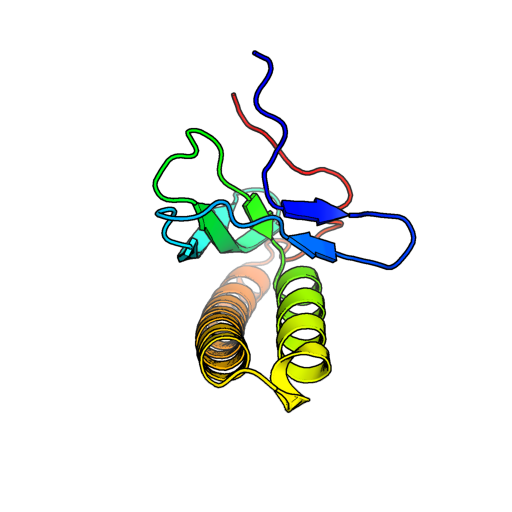1 -15.122 1.00 87.62 95 GLU A CA 1
ATOM 731 C C . GLU A 1 95 ? 11.555 -4.526 -16.596 1.00 87.62 95 GLU A C 1
ATOM 733 O O . GLU A 1 95 ? 12.673 -4.890 -16.963 1.00 87.62 95 GLU A O 1
ATOM 738 N N . ALA A 1 96 ? 10.575 -4.273 -17.469 1.00 90.06 96 ALA A N 1
ATOM 739 C CA . ALA A 1 96 ? 10.754 -4.395 -18.914 1.00 90.06 96 ALA A CA 1
ATOM 740 C C . ALA A 1 96 ? 11.837 -3.446 -19.472 1.00 90.06 96 ALA A C 1
ATOM 742 O O . ALA A 1 96 ? 12.410 -3.722 -20.526 1.00 90.06 96 ALA A O 1
ATOM 743 N N . LEU A 1 97 ? 12.167 -2.360 -18.760 1.00 86.75 97 LEU A N 1
ATOM 744 C CA . LEU A 1 97 ? 13.276 -1.452 -19.086 1.00 86.75 97 LEU A CA 1
ATOM 745 C C . LEU A 1 97 ? 14.631 -1.915 -18.511 1.00 86.75 97 LEU A C 1
ATOM 747 O O . LEU A 1 97 ? 15.606 -1.162 -18.555 1.00 86.75 97 LEU A O 1
ATOM 751 N N . GLY A 1 98 ? 14.709 -3.131 -17.962 1.00 83.44 98 GLY A N 1
ATOM 752 C CA . GLY A 1 98 ? 15.921 -3.697 -17.364 1.00 83.44 98 GLY A CA 1
ATOM 753 C C . GLY A 1 98 ? 16.273 -3.092 -16.005 1.00 83.44 98 GLY A C 1
ATOM 754 O O . GLY A 1 98 ? 17.434 -3.128 -15.594 1.00 83.44 98 GLY A O 1
ATOM 755 N N . ARG A 1 99 ? 15.296 -2.486 -15.323 1.00 79.81 99 ARG A N 1
ATOM 756 C CA . ARG A 1 99 ? 15.479 -1.874 -14.006 1.00 79.81 99 ARG A CA 1
ATOM 757 C C . ARG A 1 99 ? 14.935 -2.799 -12.915 1.00 79.81 99 ARG A C 1
ATOM 759 O O . ARG A 1 99 ? 13.895 -3.415 -13.124 1.00 79.81 99 ARG A O 1
ATOM 766 N N . PRO A 1 100 ? 15.610 -2.917 -11.761 1.00 76.94 100 PRO A N 1
ATOM 767 C CA . PRO A 1 100 ? 15.109 -3.741 -10.670 1.00 76.94 100 PRO A CA 1
ATOM 768 C C . PRO A 1 100 ? 13.837 -3.128 -10.065 1.00 76.94 100 PRO A C 1
ATOM 770 O O . PRO A 1 100 ? 13.728 -1.905 -9.942 1.00 76.94 100 PRO A O 1
ATOM 773 N N . SER A 1 101 ? 12.896 -3.987 -9.675 1.00 80.75 101 SER A N 1
ATOM 774 C CA . SER A 1 101 ? 11.756 -3.641 -8.825 1.00 80.75 101 SER A CA 1
ATOM 775 C C . SER A 1 101 ? 11.700 -4.592 -7.622 1.00 80.75 101 SER A C 1
ATOM 777 O O . SER A 1 101 ? 12.248 -5.697 -7.667 1.00 80.75 101 SER A O 1
ATOM 779 N N . GLY A 1 102 ? 11.096 -4.139 -6.524 1.00 72.56 102 GLY A N 1
ATOM 780 C CA . GLY A 1 102 ? 11.048 -4.876 -5.261 1.00 72.56 102 GLY A CA 1
ATOM 781 C C . GLY A 1 102 ? 12.287 -4.680 -4.376 1.00 72.56 102 GLY A C 1
ATOM 782 O O . GLY A 1 102 ? 13.149 -3.844 -4.637 1.00 72.56 102 GLY A O 1
ATOM 783 N N . GLY A 1 103 ? 12.353 -5.415 -3.264 1.00 66.38 103 GLY A N 1
ATOM 784 C CA . GLY A 1 103 ? 13.417 -5.292 -2.260 1.00 66.38 103 GLY A CA 1
ATOM 785 C C . GLY A 1 103 ? 12.953 -5.695 -0.858 1.00 66.38 103 GLY A C 1
ATOM 786 O O . GLY A 1 103 ? 11.773 -5.930 -0.630 1.00 66.38 103 GLY A O 1
ATOM 787 N N . TYR A 1 104 ? 13.877 -5.798 0.100 1.00 54.88 104 TYR A N 1
ATOM 788 C CA . TYR A 1 104 ? 13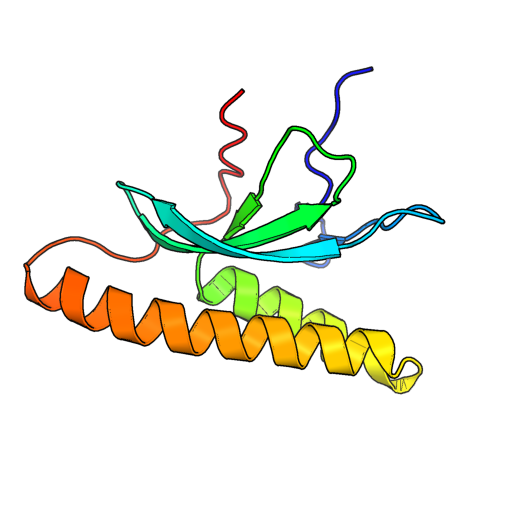.538 -6.172 1.478 1.00 54.88 104 TYR A CA 1
ATOM 789 C C . TYR A 1 104 ? 13.132 -4.929 2.287 1.00 54.88 104 TYR A C 1
ATOM 791 O O . TYR A 1 104 ? 13.959 -4.050 2.524 1.00 54.88 104 TYR A O 1
ATOM 799 N N . ASP A 1 105 ? 11.895 -4.875 2.791 1.00 56.75 105 ASP A N 1
ATOM 800 C CA . ASP A 1 105 ? 11.407 -3.781 3.659 1.00 56.75 105 ASP A CA 1
ATOM 801 C C . ASP A 1 105 ? 12.031 -3.769 5.068 1.00 56.75 105 ASP A C 1
ATOM 803 O O . ASP A 1 105 ? 11.691 -2.936 5.907 1.00 56.75 105 ASP A O 1
ATOM 807 N N . GLY A 1 106 ? 12.993 -4.663 5.334 1.00 43.56 106 GLY A N 1
ATOM 808 C CA . GLY A 1 106 ? 13.797 -4.671 6.562 1.00 43.56 106 GLY A CA 1
ATOM 809 C C . GLY A 1 106 ? 14.625 -3.396 6.769 1.00 43.56 106 GLY A C 1
ATOM 810 O O . GLY A 1 106 ? 15.121 -3.160 7.868 1.00 43.56 106 GLY A O 1
ATOM 811 N N . GLN A 1 107 ? 14.742 -2.547 5.745 1.00 38.97 107 GLN A N 1
ATOM 812 C CA . GLN A 1 107 ? 15.134 -1.153 5.897 1.00 38.97 107 GLN A CA 1
ATOM 813 C C . GLN A 1 107 ? 13.904 -0.272 5.683 1.00 38.97 107 GLN A C 1
ATOM 815 O O . GLN A 1 107 ? 13.614 0.155 4.568 1.00 38.97 107 GLN A O 1
ATOM 820 N N . VAL A 1 108 ? 13.195 0.046 6.771 1.00 41.88 108 VAL A N 1
ATOM 821 C CA . VAL A 1 108 ? 12.345 1.239 6.810 1.00 41.88 108 VAL A CA 1
ATOM 822 C C . VAL A 1 108 ? 13.280 2.411 6.533 1.00 41.88 108 VAL A C 1
ATOM 824 O O . VAL A 1 108 ? 13.984 2.885 7.426 1.00 41.88 108 VAL A O 1
ATOM 827 N N . SER A 1 109 ? 13.358 2.836 5.274 1.00 40.25 109 SER A N 1
ATOM 828 C CA . SER A 1 109 ? 14.113 4.011 4.871 1.00 40.25 109 SER A CA 1
ATOM 829 C C . SER A 1 109 ? 13.361 5.228 5.395 1.00 40.25 109 SER A C 1
ATOM 831 O O . SER A 1 109 ? 12.632 5.907 4.674 1.00 40.25 109 SER A O 1
ATOM 833 N N . GLY A 1 110 ? 13.513 5.493 6.690 1.00 34.78 110 GLY A N 1
ATOM 834 C CA . GLY A 1 110 ? 13.270 6.804 7.253 1.00 34.78 110 GLY A CA 1
ATOM 835 C C . GLY A 1 110 ? 14.305 7.747 6.663 1.00 34.78 110 GLY A C 1
ATOM 836 O O . GLY A 1 110 ? 15.301 8.045 7.316 1.00 34.78 110 GLY A O 1
ATOM 837 N N . HIS A 1 111 ? 14.104 8.180 5.418 1.00 30.39 111 HIS A N 1
ATOM 838 C CA . HIS A 1 111 ? 14.772 9.377 4.943 1.00 30.39 111 HIS A CA 1
ATOM 839 C C . HIS A 1 111 ? 14.234 10.540 5.774 1.00 30.39 111 HIS A C 1
ATOM 841 O O . HIS A 1 111 ? 13.022 10.759 5.862 1.00 30.39 111 HIS A O 1
ATOM 847 N N . ALA A 1 112 ? 15.172 11.122 6.522 1.00 32.44 112 ALA A N 1
ATOM 848 C CA . ALA A 1 112 ? 14.980 12.198 7.479 1.00 32.44 112 ALA A CA 1
ATOM 849 C C . ALA A 1 112 ? 14.576 13.501 6.789 1.00 32.44 112 ALA A C 1
ATOM 851 O O . ALA A 1 112 ? 15.020 13.717 5.639 1.00 32.44 112 ALA A O 1
#

Secondary structure (DSSP, 8-state):
-----SEEEETTEEEE---TTPPEEEEEEEETTTEEEEEEEETT-SS-EEE-HHHHHHHHHHHHHHGGG-HHHHHHHHHHHHHHHHHHHHHHHHHHTT------TTS-----

Organism: NCBI:txid1404411

pLDDT: mean 77.77, std 16.14, range [30.39, 96.5]

Sequence (112 aa):
MTSEAPIKWGDAGWVIHIEPGQELVCGRVFDELRGYCVVLKFSTSRKWNALTTDAARSIAKAFRADGKGSDDALAMAGLIEEQIEFCERLNAGWEALGRPSGGYDGQVSGHA

Radius of gyration: 14.07 Å; chains: 1; bounding box: 32×25×40 Å

Foldseek 3Di:
DPDDAQWDQDPVGIDHDDDPPKDWDWAWDQDQQAGIFIWTDIPPDPFIFGHALVNLLRQLVVLVVVCVPPPVSPVVSVSSVVRSVVRVVRVVVVVVVVHHHHDDSPDRPRPD